Protein AF-F6D250-F1 (afdb_monomer_lite)

pLDDT: mean 84.6, std 10.92, range [47.75, 95.75]

Secondary structure (DSSP, 8-state):
-HHHHHHHHHHHHHHHHHHHHHHHHHHHHHHH-TTS-------S-HHHHHHHHH-TTHHHHHHHHHHHHHHHHH-----S-HHHHHHHHHHHHHHS-HHHHHHHHT-SSGGGGGGS-HHHHHT--

Structure (mmCIF, N/CA/C/O backbone):
data_AF-F6D250-F1
#
_entry.id   AF-F6D250-F1
#
loop_
_atom_site.group_PDB
_atom_site.id
_atom_site.type_symbol
_atom_site.label_atom_id
_atom_site.label_alt_id
_atom_site.label_comp_id
_atom_site.label_asym_id
_atom_site.label_entity_id
_atom_site.label_seq_id
_atom_site.pdbx_PDB_ins_code
_atom_site.Cartn_x
_atom_site.Cartn_y
_atom_site.Cartn_z
_atom_site.occupancy
_atom_site.B_iso_or_equiv
_atom_site.auth_seq_id
_atom_site.auth_comp_id
_atom_site.auth_asym_id
_atom_site.auth_atom_id
_atom_site.pdbx_PDB_model_num
ATOM 1 N N . MET A 1 1 ? -6.798 2.025 24.288 1.00 47.75 1 MET A N 1
ATOM 2 C CA . MET A 1 1 ? -7.651 1.715 23.131 1.00 47.75 1 MET A CA 1
ATOM 3 C C . MET A 1 1 ? -7.431 2.749 22.034 1.00 47.75 1 MET A C 1
ATOM 5 O O . MET A 1 1 ? -6.913 2.339 21.019 1.00 47.75 1 MET A O 1
ATOM 9 N N . GLU A 1 2 ? -7.565 4.064 22.268 1.00 49.81 2 GLU A N 1
ATOM 10 C CA . GLU A 1 2 ? -7.298 5.088 21.218 1.00 49.81 2 GLU A CA 1
ATOM 11 C C . GLU A 1 2 ? -5.903 5.020 20.549 1.00 49.81 2 GLU A C 1
ATOM 13 O O . GLU A 1 2 ? -5.795 5.121 19.333 1.00 49.81 2 GLU A O 1
ATOM 18 N N . MET A 1 3 ? -4.824 4.784 21.310 1.00 51.91 3 MET A N 1
ATOM 19 C CA . MET A 1 3 ? -3.464 4.679 20.737 1.00 51.91 3 MET A CA 1
ATOM 20 C C . MET A 1 3 ? -3.231 3.434 19.865 1.00 51.91 3 MET A C 1
ATOM 22 O O . MET A 1 3 ? -2.195 3.338 19.207 1.00 51.91 3 MET A O 1
ATOM 26 N N . GLU A 1 4 ? -4.102 2.433 19.958 1.00 73.25 4 GLU A N 1
ATOM 27 C CA . GLU A 1 4 ? -4.010 1.201 19.170 1.00 73.25 4 GLU A CA 1
ATOM 28 C C . GLU A 1 4 ? -4.740 1.400 17.841 1.00 73.25 4 GLU A C 1
ATOM 30 O O . GLU A 1 4 ? -4.151 1.161 16.790 1.00 73.25 4 GLU A O 1
ATOM 35 N N . ASP A 1 5 ? -5.927 2.010 17.889 1.00 76.62 5 ASP A N 1
ATOM 36 C CA . ASP A 1 5 ? -6.725 2.371 16.714 1.00 76.62 5 ASP A CA 1
ATOM 37 C C . ASP A 1 5 ? -5.981 3.348 15.788 1.00 76.62 5 ASP A C 1
ATOM 39 O O . ASP A 1 5 ? -5.921 3.131 14.580 1.00 76.62 5 ASP A O 1
ATOM 43 N N . GLU A 1 6 ? -5.327 4.381 16.339 1.00 81.75 6 GLU A N 1
ATOM 44 C CA . GLU A 1 6 ? -4.524 5.325 15.541 1.00 81.75 6 GLU A CA 1
ATOM 45 C C . GLU A 1 6 ? -3.347 4.647 14.823 1.00 81.75 6 GLU A C 1
ATOM 47 O O . GLU A 1 6 ? -2.992 5.030 13.708 1.00 81.75 6 GLU A O 1
ATOM 52 N N . LYS A 1 7 ? -2.734 3.632 15.445 1.00 85.75 7 LYS A N 1
ATOM 53 C CA . LYS A 1 7 ? -1.618 2.886 14.843 1.00 85.75 7 LYS A CA 1
ATOM 54 C C . LYS A 1 7 ? -2.092 1.924 13.764 1.00 85.75 7 LYS A C 1
ATOM 56 O O . LYS A 1 7 ? -1.385 1.760 12.773 1.00 85.75 7 LYS A O 1
ATOM 61 N N . LEU A 1 8 ? -3.248 1.292 13.964 1.00 87.56 8 LEU A N 1
ATOM 62 C CA . LEU A 1 8 ? -3.870 0.424 12.965 1.00 87.56 8 LEU A CA 1
ATOM 63 C C . LEU A 1 8 ? -4.298 1.233 11.738 1.00 87.56 8 LEU A C 1
ATOM 65 O O . LEU A 1 8 ? -4.030 0.817 10.615 1.00 87.56 8 LEU A O 1
ATOM 69 N N . GLU A 1 9 ? -4.875 2.418 11.949 1.00 90.50 9 GLU A N 1
ATOM 70 C CA . GLU A 1 9 ? -5.215 3.356 10.876 1.00 90.50 9 GLU A CA 1
ATOM 71 C C . GLU A 1 9 ? -3.964 3.802 10.104 1.00 90.50 9 GLU A C 1
ATOM 73 O O . GLU A 1 9 ? -3.922 3.702 8.881 1.00 90.50 9 GLU A O 1
ATOM 78 N N . GLU A 1 10 ? -2.908 4.237 10.808 1.00 92.75 10 GLU A N 1
ATOM 79 C CA . GLU A 1 10 ? -1.634 4.630 10.186 1.00 92.75 10 GLU A CA 1
ATOM 80 C C . GLU A 1 10 ? -1.046 3.490 9.338 1.00 92.75 10 GLU A C 1
ATOM 82 O O . GLU A 1 10 ? -0.595 3.711 8.214 1.00 92.75 10 GLU A O 1
ATOM 87 N N . LEU A 1 11 ? -1.081 2.258 9.851 1.00 92.50 11 LEU A N 1
ATOM 88 C CA . LEU A 1 11 ? -0.588 1.089 9.132 1.00 92.50 11 LEU A CA 1
ATOM 89 C C . LEU A 1 11 ? -1.433 0.784 7.888 1.00 92.50 11 LEU A C 1
ATOM 91 O O . LEU A 1 11 ? -0.873 0.541 6.819 1.00 92.50 11 LEU A O 1
ATOM 95 N N . GLN A 1 12 ? -2.762 0.824 7.997 1.00 92.62 12 GLN A N 1
ATOM 96 C CA . GLN A 1 12 ? -3.651 0.546 6.870 1.00 92.62 12 GLN A CA 1
ATOM 97 C C . GLN A 1 12 ? -3.469 1.577 5.748 1.00 92.62 12 GLN A C 1
ATOM 99 O O . GLN A 1 12 ? -3.331 1.204 4.583 1.00 92.62 12 GLN A O 1
ATOM 104 N N . GLU A 1 13 ? -3.367 2.863 6.087 1.00 95.12 13 GLU A N 1
ATOM 105 C CA . GLU A 1 13 ? -3.058 3.927 5.128 1.00 95.12 13 GLU A CA 1
ATOM 106 C C . GLU A 1 13 ? -1.728 3.687 4.392 1.00 95.12 13 GLU A C 1
ATOM 108 O O . GLU A 1 13 ? -1.635 3.870 3.174 1.00 95.12 13 GLU A O 1
ATOM 113 N N . GLN A 1 14 ? -0.689 3.268 5.122 1.00 94.88 14 GLN A N 1
ATOM 114 C CA . GLN A 1 14 ? 0.623 2.964 4.553 1.00 94.88 14 GLN A CA 1
ATOM 115 C C . GLN A 1 14 ? 0.571 1.753 3.615 1.00 94.88 14 GLN A C 1
ATOM 117 O O . GLN A 1 14 ? 1.124 1.807 2.513 1.00 94.88 14 GLN A O 1
ATOM 122 N N . LEU A 1 15 ? -0.140 0.689 3.999 1.00 94.19 15 LEU A N 1
ATOM 123 C CA . LEU A 1 15 ? -0.346 -0.482 3.144 1.00 94.19 15 LEU A CA 1
ATOM 124 C C . LEU A 1 15 ? -1.128 -0.131 1.876 1.00 94.19 15 LEU A C 1
ATOM 126 O O . LEU A 1 15 ? -0.785 -0.615 0.799 1.00 94.19 15 LEU A O 1
ATOM 130 N N . ILE A 1 16 ? -2.115 0.763 1.963 1.00 95.06 16 ILE A N 1
ATOM 131 C CA . ILE A 1 16 ? -2.867 1.255 0.801 1.00 95.06 16 ILE A CA 1
ATOM 132 C C . ILE A 1 16 ? -1.958 1.996 -0.184 1.00 95.06 16 ILE A C 1
ATOM 134 O O . ILE A 1 16 ? -2.075 1.801 -1.397 1.00 95.06 16 ILE A O 1
ATOM 138 N N . LEU A 1 17 ? -1.034 2.828 0.307 1.00 95.75 17 LEU A N 1
ATOM 139 C CA . LEU A 1 17 ? -0.061 3.520 -0.546 1.00 95.75 17 LEU A CA 1
ATOM 140 C C . LEU A 1 17 ? 0.859 2.530 -1.270 1.00 95.75 17 LEU A C 1
ATOM 142 O O . LEU A 1 17 ? 1.075 2.671 -2.477 1.00 95.75 17 LEU A O 1
ATOM 146 N N . ILE A 1 18 ? 1.351 1.512 -0.557 1.00 94.50 18 ILE A N 1
ATOM 147 C CA . ILE A 1 18 ? 2.185 0.449 -1.133 1.00 94.50 18 ILE A CA 1
ATOM 148 C C . ILE A 1 18 ? 1.392 -0.344 -2.172 1.00 94.50 18 ILE A C 1
ATOM 150 O O . ILE A 1 18 ? 1.855 -0.496 -3.302 1.00 94.50 18 ILE A O 1
ATOM 154 N N . TYR A 1 19 ? 0.175 -0.777 -1.841 1.00 94.94 19 TYR A N 1
ATOM 155 C CA . TYR A 1 19 ? -0.697 -1.504 -2.760 1.00 94.94 19 TYR A CA 1
ATOM 156 C C . TYR A 1 19 ? -0.946 -0.711 -4.047 1.00 94.94 19 TYR A C 1
ATOM 158 O O . TYR A 1 19 ? -0.772 -1.236 -5.146 1.00 94.94 19 TYR A O 1
ATOM 166 N N . LYS A 1 20 ? -1.309 0.575 -3.939 1.00 94.31 20 LYS A N 1
ATOM 167 C CA . LYS A 1 20 ? -1.585 1.412 -5.116 1.00 94.31 20 LYS A CA 1
ATOM 168 C C . LYS A 1 20 ? -0.338 1.612 -5.980 1.00 94.31 20 LYS A C 1
ATOM 170 O O . LYS A 1 20 ? -0.463 1.587 -7.203 1.00 94.31 20 LYS A O 1
ATOM 175 N N . PHE A 1 21 ? 0.842 1.762 -5.375 1.00 94.06 21 PHE A N 1
ATOM 176 C CA . PHE A 1 21 ? 2.106 1.816 -6.112 1.00 94.06 21 PHE A CA 1
ATOM 177 C C . PHE A 1 21 ? 2.373 0.508 -6.875 1.00 94.06 21 PHE A C 1
ATOM 179 O O . PHE A 1 21 ? 2.593 0.539 -8.084 1.00 94.06 21 PHE A O 1
ATOM 186 N N . ILE A 1 22 ? 2.283 -0.644 -6.203 1.00 92.38 22 ILE A N 1
ATOM 187 C CA . ILE A 1 22 ? 2.535 -1.955 -6.821 1.00 92.38 22 ILE A CA 1
ATOM 188 C C . ILE A 1 22 ? 1.515 -2.247 -7.926 1.00 92.38 22 ILE A C 1
ATOM 190 O O . ILE A 1 22 ? 1.901 -2.627 -9.030 1.00 92.38 22 ILE A O 1
ATOM 194 N N . SER A 1 23 ? 0.226 -2.000 -7.682 1.00 92.00 23 SER A N 1
ATOM 195 C CA . SER A 1 23 ? -0.817 -2.206 -8.690 1.00 92.00 23 SER A CA 1
ATOM 196 C C . SER A 1 23 ? -0.616 -1.296 -9.906 1.00 92.00 23 SER A C 1
ATOM 198 O O . SER A 1 23 ? -0.796 -1.723 -11.050 1.00 92.00 23 SER A O 1
ATOM 200 N N . GLN A 1 24 ? -0.181 -0.046 -9.699 1.00 90.69 24 GLN A N 1
ATOM 201 C CA . GLN A 1 24 ? 0.191 0.843 -10.799 1.00 90.69 24 GLN A CA 1
ATOM 202 C C . GLN A 1 24 ? 1.388 0.290 -11.582 1.00 90.69 24 GLN A C 1
ATOM 204 O O . GLN A 1 24 ? 1.316 0.229 -12.813 1.00 90.69 24 GLN A O 1
ATOM 209 N N . HIS A 1 25 ? 2.446 -0.140 -10.893 1.00 89.81 25 HIS A N 1
ATOM 210 C CA . HIS A 1 25 ? 3.632 -0.720 -11.517 1.00 89.81 25 HIS A CA 1
ATOM 211 C C . HIS A 1 25 ? 3.278 -1.947 -12.363 1.00 89.81 25 HIS A C 1
ATOM 213 O O . HIS A 1 25 ? 3.611 -2.014 -13.548 1.00 89.81 25 HIS A O 1
ATOM 219 N N . ASN A 1 26 ? 2.532 -2.893 -11.790 1.00 88.81 26 ASN A N 1
ATOM 220 C CA . ASN A 1 26 ? 2.134 -4.129 -12.457 1.00 88.81 26 ASN A CA 1
ATOM 221 C C . ASN A 1 26 ? 1.239 -3.863 -13.669 1.00 88.81 26 ASN A C 1
ATOM 223 O O . ASN A 1 26 ? 1.429 -4.473 -14.725 1.00 88.81 26 ASN A O 1
ATOM 227 N N . ARG A 1 27 ? 0.309 -2.902 -13.574 1.00 88.94 27 ARG A N 1
ATOM 228 C CA . ARG A 1 27 ? -0.491 -2.457 -14.725 1.00 88.94 27 ARG A CA 1
ATOM 229 C C . ARG A 1 27 ? 0.396 -1.857 -15.813 1.00 88.94 27 ARG A C 1
ATOM 231 O O . ARG A 1 27 ? 0.280 -2.263 -16.967 1.00 88.94 27 ARG A O 1
ATOM 238 N N . LEU A 1 28 ? 1.296 -0.932 -15.478 1.00 86.75 28 LEU A N 1
ATOM 239 C CA . LEU A 1 28 ? 2.199 -0.321 -16.459 1.00 86.75 28 LEU A CA 1
ATOM 240 C C . LEU A 1 28 ? 3.084 -1.368 -17.138 1.00 86.75 28 LEU A C 1
ATOM 242 O O . LEU A 1 28 ? 3.181 -1.381 -18.365 1.00 86.75 28 LEU A O 1
ATOM 246 N N . LYS A 1 29 ? 3.663 -2.285 -16.359 1.00 84.69 29 LYS A N 1
ATOM 247 C CA . LYS A 1 29 ? 4.475 -3.395 -16.858 1.00 84.69 29 LYS A CA 1
ATOM 248 C C . LYS A 1 29 ? 3.687 -4.271 -17.829 1.00 84.69 29 LYS A C 1
ATOM 250 O O . LYS A 1 29 ? 4.157 -4.520 -18.933 1.00 84.69 29 LYS A O 1
ATOM 255 N N . ARG A 1 30 ? 2.468 -4.671 -17.453 1.00 85.38 30 ARG A N 1
ATOM 256 C CA . ARG A 1 30 ? 1.593 -5.513 -18.280 1.00 85.38 30 ARG A CA 1
ATOM 257 C C . ARG A 1 30 ? 1.162 -4.839 -19.584 1.00 85.38 30 ARG A C 1
ATOM 259 O O . ARG A 1 30 ? 1.054 -5.520 -20.594 1.00 85.38 30 ARG A O 1
ATOM 266 N N . PHE A 1 31 ? 0.868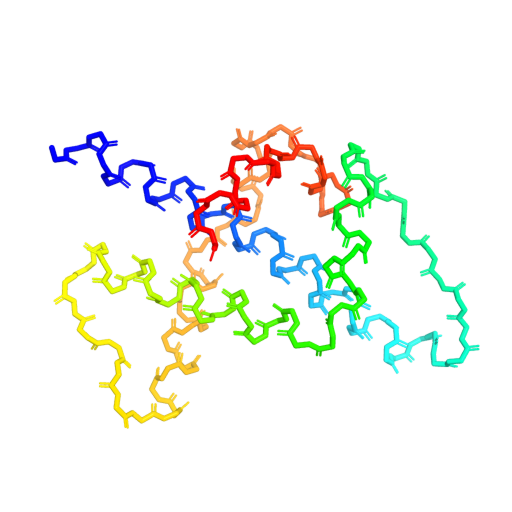 -3.539 -19.569 1.00 82.94 31 PHE A N 1
ATOM 267 C CA . PHE A 1 31 ? 0.315 -2.851 -20.743 1.00 82.94 31 PHE A CA 1
ATOM 268 C C . PHE A 1 31 ? 1.368 -2.235 -21.671 1.00 82.94 31 PHE A C 1
ATOM 270 O O . PHE A 1 31 ? 1.131 -2.170 -22.875 1.00 82.94 31 PHE A O 1
ATOM 277 N N . TYR A 1 32 ? 2.498 -1.763 -21.138 1.00 78.62 32 TYR A N 1
ATOM 278 C CA . TYR A 1 32 ? 3.452 -0.941 -21.896 1.00 78.62 32 TYR A CA 1
ATOM 279 C C . TYR A 1 32 ? 4.866 -1.519 -21.975 1.00 78.62 32 TYR A C 1
ATOM 281 O O . TYR A 1 32 ? 5.608 -1.152 -22.885 1.00 78.62 32 TYR A O 1
ATOM 289 N N . TYR A 1 33 ? 5.246 -2.405 -21.053 1.00 75.25 33 TYR A N 1
ATOM 290 C CA . TYR A 1 33 ? 6.629 -2.873 -20.910 1.00 75.25 33 TYR A CA 1
ATOM 291 C C . TYR A 1 33 ? 6.727 -4.398 -20.855 1.00 75.25 33 TYR A C 1
ATOM 293 O O . TYR A 1 33 ? 7.641 -4.950 -20.244 1.00 75.25 33 TYR A O 1
ATOM 301 N N . GLU A 1 34 ? 5.795 -5.104 -21.494 1.00 73.44 34 GLU A N 1
ATOM 302 C CA . GLU A 1 34 ? 5.860 -6.559 -21.574 1.00 73.44 34 GLU A CA 1
ATOM 303 C C . GLU A 1 34 ? 7.143 -6.970 -22.321 1.00 73.44 34 GLU A C 1
ATOM 305 O O . GLU A 1 34 ? 7.345 -6.631 -23.486 1.00 73.44 34 GLU A O 1
ATOM 310 N N . GLY A 1 35 ? 8.061 -7.638 -21.612 1.00 71.31 35 GLY A N 1
ATOM 311 C CA . GLY A 1 35 ? 9.391 -7.990 -22.127 1.00 71.31 35 GLY A CA 1
ATOM 312 C C . GLY A 1 35 ? 10.443 -6.871 -22.082 1.00 71.31 35 GLY A C 1
ATOM 313 O O . GLY A 1 35 ? 11.542 -7.067 -22.598 1.00 71.31 35 GLY A O 1
ATOM 314 N N . VAL A 1 36 ? 10.147 -5.722 -21.463 1.00 76.94 36 VAL A N 1
ATOM 315 C CA . VAL A 1 36 ? 11.080 -4.598 -21.283 1.00 76.94 36 VAL A CA 1
ATOM 316 C C . VAL A 1 36 ? 11.317 -4.357 -19.793 1.00 76.94 36 VAL A C 1
ATOM 318 O O . VAL A 1 36 ? 10.377 -4.175 -19.023 1.00 76.94 36 VAL A O 1
ATOM 321 N N . GLU A 1 37 ? 12.582 -4.318 -19.372 1.00 69.38 37 GLU A N 1
ATOM 322 C CA . GLU A 1 37 ? 12.924 -3.925 -18.003 1.0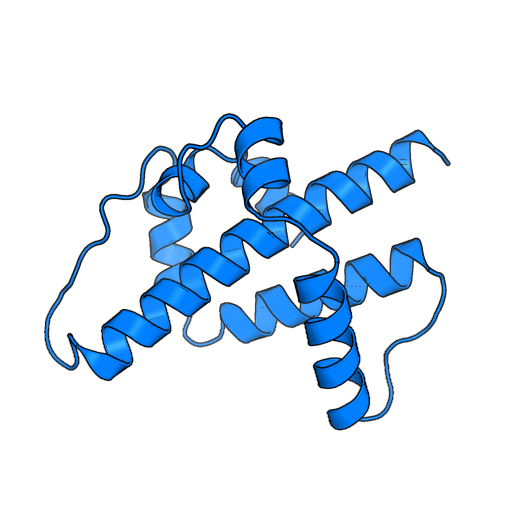0 69.38 37 GLU A CA 1
ATOM 323 C C . GLU A 1 37 ? 12.703 -2.419 -17.819 1.00 69.38 37 GLU A C 1
ATOM 325 O O . GLU A 1 37 ? 13.453 -1.589 -18.336 1.00 69.38 37 GLU A O 1
ATOM 330 N N . PHE A 1 38 ? 11.658 -2.062 -17.071 1.00 73.69 38 PHE A N 1
ATOM 331 C CA . PHE A 1 38 ? 11.396 -0.693 -16.646 1.00 73.69 38 PHE A CA 1
ATOM 332 C C . PHE A 1 38 ? 11.592 -0.571 -15.138 1.00 73.69 38 PHE A C 1
ATOM 334 O O . PHE A 1 38 ? 10.879 -1.184 -14.346 1.00 73.69 38 PHE A O 1
ATOM 341 N N . ASN A 1 39 ? 12.566 0.248 -14.750 1.00 74.50 39 ASN A N 1
ATOM 342 C CA . ASN A 1 39 ? 12.858 0.541 -13.357 1.00 74.50 39 ASN A CA 1
ATOM 343 C C . ASN A 1 39 ? 12.223 1.872 -12.972 1.00 74.50 39 ASN A C 1
ATOM 345 O O . ASN A 1 39 ? 12.662 2.927 -13.434 1.00 74.50 39 ASN A O 1
ATOM 349 N N . GLU A 1 40 ? 11.213 1.824 -12.106 1.00 79.19 40 GLU A N 1
ATOM 350 C CA . GLU A 1 40 ? 10.622 3.045 -11.572 1.00 79.19 40 GLU A CA 1
ATOM 351 C C . GLU A 1 40 ? 11.622 3.814 -10.698 1.00 79.19 40 GLU A C 1
ATOM 353 O O . GLU A 1 40 ? 12.413 3.198 -9.972 1.00 79.19 40 GLU A O 1
ATOM 358 N N . PRO A 1 41 ? 11.615 5.159 -10.763 1.00 83.19 41 PRO A N 1
ATOM 359 C CA . PRO A 1 41 ? 12.488 6.001 -9.958 1.00 83.19 41 PRO A CA 1
ATOM 360 C C . PRO A 1 41 ? 11.940 6.114 -8.527 1.00 83.19 41 PRO A C 1
ATOM 362 O O . PRO A 1 41 ? 11.446 7.169 -8.121 1.00 83.19 41 PRO A O 1
ATOM 365 N N . ILE A 1 42 ? 12.011 5.015 -7.776 1.00 87.00 42 ILE A N 1
ATOM 366 C CA . ILE A 1 42 ? 11.585 4.939 -6.377 1.00 87.00 42 ILE A CA 1
ATOM 367 C C . ILE A 1 42 ? 12.570 5.728 -5.511 1.00 8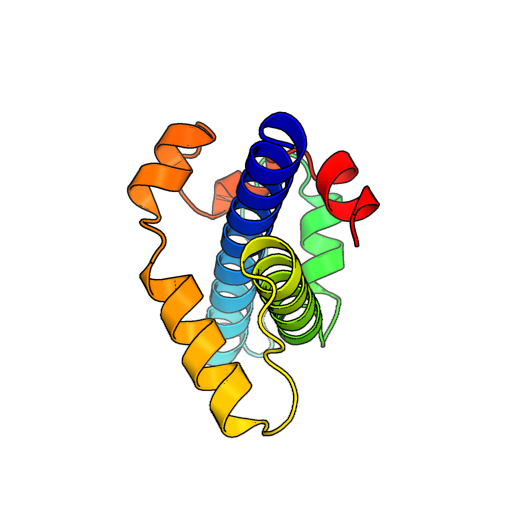7.00 42 ILE A C 1
ATOM 369 O O . ILE A 1 42 ? 13.790 5.619 -5.660 1.00 87.00 42 ILE A O 1
ATOM 373 N N . LYS A 1 43 ? 12.046 6.535 -4.589 1.00 87.56 43 LYS A N 1
ATOM 374 C CA . LYS A 1 43 ? 12.856 7.224 -3.578 1.00 87.56 43 LYS A CA 1
ATOM 375 C C . LYS A 1 43 ? 12.834 6.478 -2.251 1.00 87.56 43 LYS A C 1
ATOM 377 O O . LYS A 1 43 ? 11.848 5.835 -1.919 1.00 87.56 43 LYS A O 1
ATOM 382 N N . GLY A 1 44 ? 13.887 6.657 -1.454 1.00 88.50 44 GLY A N 1
ATOM 383 C CA . GLY A 1 44 ? 13.987 6.059 -0.122 1.00 88.50 44 GLY A CA 1
ATOM 384 C C . GLY A 1 44 ? 14.417 4.594 -0.187 1.00 88.50 44 GLY A C 1
ATOM 385 O O . GLY A 1 44 ? 15.417 4.287 -0.836 1.00 88.50 44 GLY A O 1
ATOM 386 N N . ASP A 1 45 ? 13.697 3.709 0.502 1.00 88.19 45 ASP A N 1
ATOM 387 C CA . ASP A 1 45 ? 13.985 2.272 0.581 1.00 88.19 45 ASP A CA 1
ATOM 388 C C . ASP A 1 45 ? 13.571 1.514 -0.697 1.00 88.19 45 ASP A C 1
ATOM 390 O O . ASP A 1 45 ? 12.677 0.666 -0.718 1.00 88.19 45 ASP A O 1
ATOM 394 N N . ASP A 1 46 ? 14.255 1.842 -1.791 1.00 88.00 46 ASP A N 1
ATOM 395 C CA . ASP A 1 46 ? 14.094 1.228 -3.110 1.00 88.00 46 ASP A CA 1
ATOM 396 C C . ASP A 1 46 ? 14.332 -0.292 -3.079 1.00 88.00 46 ASP A C 1
ATOM 398 O O . ASP A 1 46 ? 13.621 -1.041 -3.743 1.00 88.00 46 ASP A O 1
ATOM 402 N N . ALA A 1 47 ? 15.268 -0.777 -2.257 1.00 88.88 47 ALA A N 1
ATOM 403 C CA . ALA A 1 47 ? 15.586 -2.202 -2.175 1.00 88.88 47 ALA A CA 1
ATOM 404 C C . ALA A 1 47 ? 14.406 -3.034 -1.652 1.00 88.88 47 ALA A C 1
ATOM 406 O O . ALA A 1 47 ? 14.116 -4.103 -2.194 1.00 88.88 47 ALA A O 1
ATOM 407 N N . THR A 1 48 ? 13.721 -2.558 -0.610 1.00 89.75 48 THR A N 1
ATOM 408 C CA . THR A 1 48 ? 12.549 -3.248 -0.061 1.00 89.75 48 THR A CA 1
ATOM 409 C C . THR A 1 48 ? 11.373 -3.205 -1.033 1.00 89.75 48 THR A C 1
ATOM 411 O O . THR A 1 48 ? 10.740 -4.232 -1.269 1.00 89.75 48 THR A O 1
ATOM 414 N N . ILE A 1 49 ? 11.115 -2.050 -1.655 1.00 89.75 49 ILE A N 1
ATOM 415 C CA . ILE A 1 49 ? 10.036 -1.916 -2.643 1.00 89.75 49 ILE A CA 1
ATOM 416 C C . ILE A 1 49 ? 10.283 -2.818 -3.857 1.00 89.75 49 ILE A C 1
ATOM 418 O O . ILE A 1 49 ? 9.366 -3.505 -4.296 1.00 89.75 49 ILE A O 1
ATOM 422 N N . ARG A 1 50 ? 11.519 -2.898 -4.367 1.00 88.94 50 ARG A N 1
ATOM 423 C CA . ARG A 1 50 ? 11.862 -3.812 -5.469 1.00 88.94 50 ARG A CA 1
ATOM 424 C C . ARG A 1 50 ? 11.610 -5.271 -5.119 1.00 88.94 50 ARG A C 1
ATOM 426 O O . ARG A 1 50 ? 11.032 -5.981 -5.930 1.00 88.94 50 ARG A O 1
ATOM 433 N N . LYS A 1 51 ? 11.969 -5.702 -3.906 1.00 88.50 51 LYS A N 1
ATOM 434 C CA . LYS A 1 51 ? 11.657 -7.063 -3.446 1.00 88.50 51 LYS A CA 1
ATOM 435 C C . LYS A 1 51 ? 10.156 -7.324 -3.433 1.00 88.50 51 LYS A C 1
ATOM 437 O O . LYS A 1 51 ? 9.743 -8.391 -3.859 1.00 88.50 51 LYS A O 1
ATOM 442 N N . LEU A 1 52 ? 9.349 -6.358 -2.990 1.00 87.75 52 LEU A N 1
ATOM 443 C CA . LEU A 1 52 ? 7.891 -6.477 -3.051 1.00 87.75 52 LEU A CA 1
ATOM 444 C C . LEU A 1 52 ? 7.391 -6.575 -4.501 1.00 87.75 52 LEU A C 1
ATOM 446 O O . LEU A 1 52 ? 6.524 -7.389 -4.776 1.00 87.75 52 LEU A O 1
ATOM 450 N N . LEU A 1 53 ? 7.960 -5.816 -5.442 1.00 88.25 53 LEU A N 1
ATOM 451 C CA . LEU A 1 53 ? 7.608 -5.910 -6.868 1.00 88.25 53 LEU A CA 1
ATOM 452 C C . LEU A 1 53 ? 8.003 -7.249 -7.517 1.00 88.25 53 LEU A C 1
ATOM 454 O O . LEU A 1 53 ? 7.421 -7.640 -8.528 1.00 88.25 53 LEU A O 1
ATOM 458 N N . GLU A 1 54 ? 9.006 -7.937 -6.972 1.00 87.06 54 GLU A N 1
ATOM 459 C CA . GLU A 1 54 ? 9.432 -9.266 -7.424 1.00 87.06 54 GLU A CA 1
ATOM 460 C C . GLU A 1 54 ? 8.527 -10.390 -6.894 1.00 87.06 54 GLU A C 1
ATOM 462 O O . GLU A 1 54 ? 8.501 -11.476 -7.480 1.00 87.06 54 GLU A O 1
ATOM 467 N N . LEU A 1 55 ? 7.765 -10.141 -5.823 1.00 86.31 55 LEU A N 1
ATOM 468 C CA . LEU A 1 55 ? 6.763 -11.078 -5.321 1.00 86.31 55 LEU A CA 1
ATOM 469 C C . LEU A 1 55 ? 5.561 -11.083 -6.273 1.00 86.31 55 LEU A C 1
ATOM 471 O O . LEU A 1 55 ? 4.831 -10.100 -6.396 1.00 86.31 55 LEU A O 1
ATOM 475 N N . GLY A 1 56 ? 5.352 -12.209 -6.959 1.00 79.50 56 GLY A N 1
ATOM 476 C CA . GLY A 1 56 ? 4.272 -12.356 -7.940 1.00 79.50 56 GLY A CA 1
ATOM 477 C C . GLY A 1 56 ? 2.860 -12.220 -7.355 1.00 79.50 56 GLY A C 1
ATOM 478 O O . GLY A 1 56 ? 1.919 -11.989 -8.107 1.00 79.50 56 GLY A O 1
ATOM 479 N N . ASP A 1 57 ? 2.728 -12.340 -6.037 1.00 87.56 57 ASP A N 1
ATOM 480 C CA . ASP A 1 57 ? 1.498 -12.299 -5.245 1.00 87.56 57 ASP A CA 1
ATOM 481 C C . ASP A 1 57 ? 1.417 -11.074 -4.312 1.00 87.56 57 ASP A C 1
ATOM 483 O O . ASP A 1 57 ? 0.543 -11.009 -3.449 1.00 87.56 57 ASP A O 1
ATOM 487 N N . ALA A 1 58 ? 2.286 -10.068 -4.482 1.00 89.38 58 ALA A N 1
ATOM 488 C CA . ALA A 1 58 ? 2.336 -8.900 -3.595 1.00 89.38 58 ALA A CA 1
ATOM 489 C C . ALA A 1 58 ? 0.996 -8.158 -3.462 1.00 89.38 58 ALA A C 1
ATOM 491 O O . ALA A 1 58 ? 0.646 -7.714 -2.371 1.00 89.38 58 ALA A O 1
ATOM 492 N N . GLU A 1 59 ? 0.248 -8.007 -4.562 1.00 91.69 59 GLU A N 1
ATOM 493 C CA . GLU A 1 59 ? -1.069 -7.356 -4.535 1.00 91.69 59 GLU A CA 1
ATOM 494 C C . GLU A 1 59 ? -2.070 -8.145 -3.679 1.00 91.69 59 GLU A C 1
ATOM 496 O O . GLU A 1 59 ? -2.794 -7.535 -2.895 1.00 91.69 59 GLU A O 1
ATOM 501 N N . ASP A 1 60 ? -2.068 -9.477 -3.778 1.00 90.44 60 ASP A N 1
ATOM 502 C CA . ASP A 1 60 ? -2.987 -10.353 -3.042 1.00 90.44 60 ASP A CA 1
ATOM 503 C C . ASP A 1 60 ? -2.648 -10.387 -1.544 1.00 90.44 60 ASP A C 1
ATOM 505 O O . ASP A 1 60 ? -3.541 -10.300 -0.695 1.00 90.44 60 ASP A O 1
ATOM 509 N N . VAL A 1 61 ? -1.353 -10.444 -1.208 1.00 90.38 61 VAL A N 1
ATOM 510 C CA . VAL A 1 61 ? -0.874 -10.373 0.182 1.00 90.38 61 VAL A CA 1
ATOM 511 C C . VAL A 1 61 ? -1.266 -9.037 0.808 1.00 90.38 61 VAL A C 1
ATOM 513 O O . VAL A 1 61 ? -1.887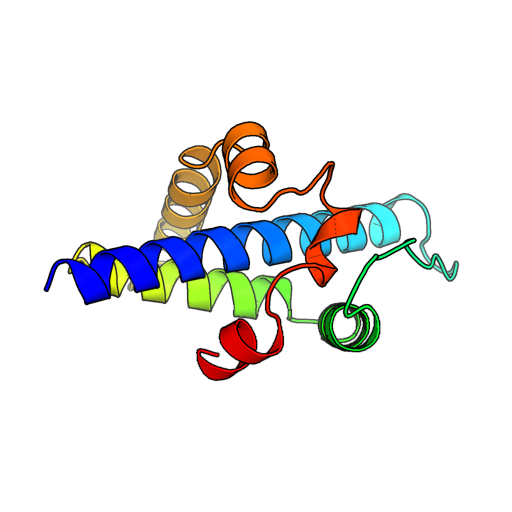 -9.010 1.867 1.00 90.38 61 VAL A O 1
ATOM 516 N N . LEU A 1 62 ? -0.978 -7.918 0.136 1.00 92.38 62 LEU A N 1
ATOM 517 C CA . LEU A 1 62 ? -1.320 -6.590 0.649 1.00 92.38 62 LEU A CA 1
ATOM 518 C C . LEU A 1 62 ? -2.830 -6.390 0.776 1.00 92.38 62 LEU A C 1
ATOM 520 O O . LEU A 1 62 ? -3.282 -5.805 1.759 1.00 92.38 62 LEU A O 1
ATOM 524 N N . GLN A 1 63 ? -3.610 -6.885 -0.187 1.00 92.75 63 GLN A N 1
ATOM 525 C CA . GLN A 1 63 ? -5.066 -6.861 -0.107 1.00 92.75 63 GLN A CA 1
ATOM 526 C C . GLN A 1 63 ? -5.567 -7.610 1.133 1.00 92.75 63 GLN A C 1
ATOM 528 O O . GLN A 1 63 ? -6.422 -7.091 1.851 1.00 92.75 63 GLN A O 1
ATOM 533 N N . SER A 1 64 ? -5.011 -8.792 1.401 1.00 90.25 64 SER A N 1
ATOM 534 C CA . SER A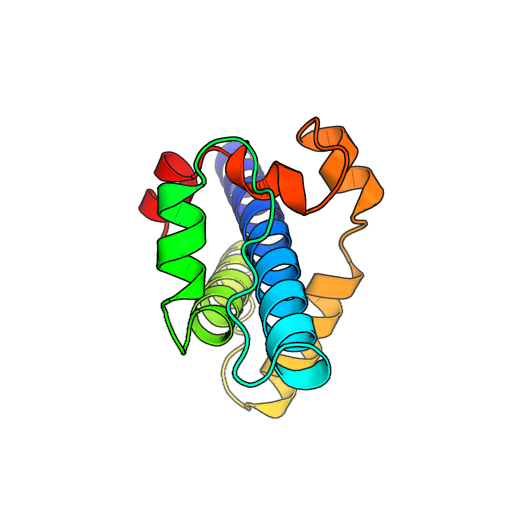 1 64 ? -5.372 -9.600 2.569 1.00 90.25 64 SER A CA 1
ATOM 535 C C . SER A 1 64 ? -5.051 -8.862 3.869 1.00 90.25 64 SER A C 1
ATOM 537 O O . SER A 1 64 ? -5.932 -8.695 4.707 1.00 90.25 64 SER A O 1
ATOM 539 N N . CYS A 1 65 ? -3.848 -8.296 3.993 1.00 90.12 65 CYS A N 1
ATOM 540 C CA . CYS A 1 65 ? -3.457 -7.534 5.181 1.00 90.12 65 CYS A CA 1
ATOM 541 C C . CYS A 1 65 ? -4.330 -6.286 5.407 1.00 90.12 65 CYS A C 1
ATOM 543 O O . CYS A 1 65 ? -4.673 -5.965 6.542 1.00 90.12 65 CYS A O 1
ATOM 545 N N . ILE A 1 66 ? -4.722 -5.575 4.344 1.00 92.44 66 ILE A N 1
ATOM 546 C CA . ILE A 1 66 ? -5.606 -4.400 4.451 1.00 92.44 66 ILE A CA 1
ATOM 547 C C . ILE A 1 66 ? -6.998 -4.796 4.960 1.00 92.44 66 ILE A C 1
ATOM 549 O O . ILE A 1 66 ? -7.571 -4.069 5.775 1.00 92.44 66 ILE A O 1
ATOM 553 N N . LEU A 1 67 ? -7.532 -5.927 4.487 1.00 90.56 67 LEU A N 1
ATOM 554 C CA . LEU A 1 67 ? -8.816 -6.460 4.942 1.00 90.56 67 LEU A CA 1
ATOM 555 C C . LEU A 1 67 ? -8.743 -6.912 6.404 1.00 90.56 67 LEU A C 1
ATOM 557 O O . LEU A 1 67 ? -9.596 -6.517 7.191 1.00 90.56 67 LEU A O 1
ATOM 561 N N . GLU A 1 68 ? -7.697 -7.644 6.792 1.00 88.31 68 GLU A N 1
ATOM 562 C CA . GLU A 1 68 ? -7.480 -8.071 8.182 1.00 88.31 68 GLU A CA 1
ATOM 563 C C . GLU A 1 68 ? -7.396 -6.880 9.149 1.00 88.31 68 GLU A C 1
ATOM 565 O O . GLU A 1 68 ? -7.959 -6.922 10.245 1.00 88.31 68 GLU A O 1
ATOM 570 N N . LEU A 1 69 ? -6.739 -5.784 8.751 1.00 89.44 69 LEU A N 1
ATOM 571 C CA . LEU A 1 69 ? -6.713 -4.562 9.559 1.00 89.44 69 LEU A CA 1
ATOM 572 C C . LEU A 1 69 ? -8.096 -3.917 9.679 1.00 89.44 69 LEU A C 1
ATOM 574 O O . LEU A 1 69 ? -8.448 -3.428 10.752 1.00 89.44 69 LEU A O 1
ATOM 578 N N . GLU A 1 70 ? -8.903 -3.935 8.618 1.00 87.88 70 GLU A N 1
ATOM 579 C CA . GLU A 1 70 ? -10.268 -3.405 8.677 1.00 87.88 70 GLU A CA 1
ATOM 580 C C . GLU A 1 70 ? -11.170 -4.245 9.592 1.00 87.88 70 GLU A C 1
ATOM 582 O O . GLU A 1 70 ? -11.981 -3.697 10.346 1.00 87.88 70 GLU A O 1
ATOM 587 N N . GLU A 1 71 ? -11.006 -5.570 9.589 1.00 86.38 71 GLU A N 1
ATOM 588 C CA . GLU A 1 71 ? -11.699 -6.466 10.520 1.00 86.38 71 GLU A CA 1
ATOM 589 C C . GLU A 1 71 ? -11.334 -6.152 11.972 1.00 86.38 71 GLU A C 1
ATOM 591 O O . GLU A 1 71 ? -12.220 -6.054 12.824 1.00 86.38 71 GLU A O 1
ATOM 596 N N . GLN A 1 72 ? -10.045 -5.933 12.252 1.00 85.00 72 GLN A N 1
ATOM 597 C CA . GLN A 1 72 ? -9.569 -5.572 13.590 1.00 85.00 72 GLN A CA 1
ATOM 598 C C . GLN A 1 72 ? -10.139 -4.227 14.058 1.00 85.00 72 GLN A C 1
ATOM 600 O O . GLN A 1 72 ? -10.548 -4.108 15.212 1.00 85.00 72 GLN A O 1
ATOM 605 N N . LYS A 1 73 ? -10.228 -3.236 13.163 1.00 82.75 73 LYS A N 1
ATOM 606 C CA . LYS A 1 73 ? -10.783 -1.907 13.468 1.00 82.75 73 LYS A CA 1
ATOM 607 C C . LYS A 1 73 ? -12.295 -1.930 13.692 1.00 82.75 73 LYS A C 1
ATOM 609 O O . LYS A 1 73 ? -12.808 -1.263 14.588 1.00 82.75 73 LYS A O 1
ATOM 614 N N . THR A 1 74 ? -13.033 -2.656 12.853 1.00 79.62 74 THR A N 1
ATOM 615 C CA . THR A 1 74 ? -14.507 -2.615 12.840 1.00 79.62 74 THR A CA 1
ATOM 616 C C . THR A 1 74 ? -15.158 -3.712 13.680 1.00 79.62 74 THR A C 1
ATOM 618 O O . THR A 1 74 ? -16.354 -3.629 13.975 1.00 79.62 74 THR A O 1
ATOM 621 N N . GLY A 1 75 ? -14.401 -4.749 14.053 1.00 72.50 75 GLY A N 1
ATOM 622 C CA . GLY A 1 75 ? -14.896 -5.939 14.745 1.00 72.50 75 GLY A CA 1
ATOM 623 C C . GLY A 1 75 ? -15.864 -6.784 13.909 1.00 72.50 75 GLY A C 1
ATOM 624 O O . GLY A 1 75 ? -16.558 -7.643 14.458 1.00 72.50 75 GLY A O 1
ATOM 625 N N . LYS A 1 76 ? -15.969 -6.522 12.600 1.00 68.44 76 LYS A N 1
ATOM 626 C CA . LYS A 1 76 ? -16.825 -7.267 11.674 1.00 68.44 76 LYS A CA 1
ATOM 627 C C . LYS A 1 76 ? -15.965 -8.223 10.865 1.00 68.44 76 LYS A C 1
ATOM 629 O O . LYS A 1 76 ? -15.089 -7.769 10.143 1.00 68.44 76 LYS A O 1
ATOM 634 N N . ASN A 1 77 ? -16.280 -9.517 10.917 1.00 64.19 77 ASN A N 1
ATOM 635 C CA . ASN A 1 77 ? -15.696 -10.478 9.985 1.00 64.19 77 ASN A CA 1
ATOM 636 C C . ASN A 1 77 ? -16.055 -10.077 8.549 1.00 64.19 77 ASN A C 1
ATOM 638 O O . ASN A 1 77 ? -17.230 -9.917 8.202 1.00 64.19 77 ASN A O 1
ATOM 642 N N . THR A 1 78 ? -15.035 -9.912 7.718 1.00 59.81 78 THR A N 1
ATOM 643 C CA . THR A 1 78 ? -15.154 -9.763 6.268 1.00 59.81 78 THR A CA 1
ATOM 644 C C . THR A 1 78 ? -15.062 -11.098 5.529 1.00 59.81 78 THR A C 1
ATOM 646 O O . THR A 1 78 ? -15.295 -11.133 4.323 1.00 59.81 78 THR A O 1
ATOM 649 N N . GLY A 1 79 ? -14.831 -12.199 6.250 1.00 51.88 79 GLY A N 1
ATOM 650 C CA . GLY A 1 79 ? -14.864 -13.559 5.717 1.00 51.88 79 GLY A CA 1
ATOM 651 C C . GLY A 1 79 ? -16.275 -14.126 5.542 1.00 51.88 79 GLY A C 1
ATOM 652 O O . GLY A 1 79 ? -17.008 -14.254 6.520 1.00 51.88 79 GLY A O 1
ATOM 653 N N . ASP A 1 80 ? -16.629 -14.456 4.294 1.00 51.12 80 ASP A N 1
ATOM 654 C CA . ASP A 1 80 ? -17.057 -15.822 3.918 1.00 51.12 80 ASP A CA 1
ATOM 655 C C . ASP A 1 80 ? -17.359 -15.980 2.406 1.00 51.12 80 ASP A C 1
ATOM 657 O O . ASP A 1 80 ? -17.461 -17.105 1.921 1.00 51.12 80 ASP A O 1
ATOM 661 N N . GLU A 1 81 ? -17.410 -14.901 1.609 1.00 58.84 81 GLU A N 1
ATOM 662 C CA . GLU A 1 81 ? -17.576 -14.991 0.145 1.00 58.84 81 GLU A CA 1
ATOM 663 C C . GLU A 1 81 ? -16.594 -14.073 -0.615 1.00 58.84 81 GLU A C 1
ATOM 665 O O . GLU A 1 81 ? -16.557 -12.865 -0.390 1.00 58.84 81 GLU A O 1
ATOM 670 N N . ASP A 1 82 ? -15.834 -14.624 -1.574 1.00 60.31 82 ASP A N 1
ATOM 671 C CA . ASP A 1 82 ? -14.822 -13.912 -2.394 1.00 60.31 82 ASP A CA 1
ATOM 672 C C . ASP A 1 82 ? -15.344 -12.653 -3.118 1.00 60.31 82 ASP A C 1
ATOM 674 O O . ASP A 1 82 ? -14.579 -11.778 -3.533 1.00 60.31 82 ASP A O 1
ATOM 678 N N . VAL A 1 83 ? -16.658 -12.572 -3.336 1.00 62.03 83 VAL A N 1
ATOM 679 C CA . VAL A 1 83 ? -17.304 -11.407 -3.952 1.00 62.03 83 VAL A CA 1
ATOM 680 C C . VAL A 1 83 ? -17.456 -10.271 -2.936 1.00 62.03 83 VAL A C 1
ATOM 682 O O . VAL A 1 83 ? -17.230 -9.115 -3.288 1.00 62.03 83 VAL A O 1
ATOM 685 N N . ASP A 1 84 ? -17.774 -10.590 -1.680 1.00 71.75 84 ASP A N 1
ATOM 686 C CA . ASP A 1 84 ? -17.954 -9.616 -0.598 1.00 71.75 84 ASP A CA 1
ATOM 687 C C . ASP A 1 84 ? -16.608 -8.994 -0.183 1.00 71.75 84 ASP A C 1
ATOM 689 O O . ASP A 1 84 ? -16.509 -7.782 0.008 1.00 71.75 84 ASP A O 1
ATOM 693 N N . SER A 1 85 ? -15.531 -9.789 -0.169 1.00 73.75 85 SER A N 1
ATOM 694 C CA . SER A 1 85 ? -14.179 -9.300 0.145 1.00 73.75 85 SER A CA 1
ATOM 695 C C . SER A 1 85 ? -13.660 -8.287 -0.883 1.00 73.75 85 SER A C 1
ATOM 697 O O . SER A 1 85 ? -13.085 -7.263 -0.513 1.00 73.75 85 SER A O 1
ATOM 699 N N . LYS A 1 86 ? -13.914 -8.507 -2.180 1.00 79.00 86 LYS A N 1
ATOM 700 C CA . LYS A 1 86 ? -13.539 -7.555 -3.242 1.00 79.00 86 LYS A CA 1
ATOM 701 C C . LYS A 1 86 ? -14.341 -6.261 -3.191 1.00 79.00 86 LYS A C 1
ATOM 703 O O . LYS A 1 86 ? -13.777 -5.196 -3.432 1.00 79.00 86 LYS A O 1
ATOM 708 N N . VAL A 1 87 ? -15.644 -6.341 -2.917 1.00 81.69 87 VAL A N 1
ATOM 709 C CA . VAL A 1 87 ? -16.493 -5.146 -2.785 1.00 81.69 87 VAL A CA 1
ATOM 710 C C . VAL A 1 87 ? -16.012 -4.303 -1.610 1.00 81.69 87 VAL A C 1
ATOM 712 O O . VAL A 1 87 ? -15.711 -3.129 -1.805 1.00 81.69 87 VAL A O 1
ATOM 715 N N . LYS A 1 88 ? -15.809 -4.918 -0.441 1.00 85.12 88 LYS A N 1
ATOM 716 C CA . LYS A 1 88 ? -15.280 -4.238 0.748 1.00 85.12 88 LYS A CA 1
ATOM 717 C C . LYS A 1 88 ? -13.899 -3.645 0.520 1.00 85.12 88 LYS A C 1
ATOM 719 O O . LYS A 1 88 ? -13.652 -2.508 0.899 1.00 85.12 88 LYS A O 1
ATOM 724 N N . PHE A 1 89 ? -13.006 -4.372 -0.145 1.00 89.19 89 PHE A N 1
ATOM 725 C CA . PHE A 1 89 ? -11.686 -3.843 -0.466 1.00 89.19 89 PHE A CA 1
ATOM 726 C C . PHE A 1 89 ? -11.760 -2.580 -1.332 1.00 89.19 89 PHE A C 1
ATOM 728 O O . PHE A 1 89 ? -11.056 -1.607 -1.066 1.00 89.19 89 PHE A O 1
ATOM 735 N N . ASN A 1 90 ? -12.643 -2.562 -2.335 1.00 88.19 90 ASN A N 1
ATOM 736 C CA . ASN A 1 90 ? -12.864 -1.367 -3.148 1.00 88.19 90 ASN A CA 1
ATOM 737 C C . ASN A 1 90 ? -13.466 -0.219 -2.321 1.00 88.19 90 ASN A C 1
ATOM 739 O O . ASN A 1 90 ? -13.012 0.911 -2.454 1.00 88.19 90 ASN A O 1
ATOM 743 N N . GLU A 1 91 ? -14.419 -0.502 -1.428 1.00 89.06 91 GLU A N 1
ATOM 744 C CA . GLU A 1 91 ? -14.987 0.503 -0.516 1.00 89.06 91 GLU A CA 1
ATOM 745 C C . GLU A 1 91 ? -13.920 1.119 0.400 1.00 89.06 91 GLU A C 1
ATOM 747 O O . GLU A 1 91 ? -13.864 2.342 0.541 1.00 89.06 91 GLU A O 1
ATOM 752 N N . ILE A 1 92 ? -13.029 0.295 0.966 1.00 89.75 92 ILE A N 1
ATOM 753 C CA . ILE A 1 92 ? -11.878 0.768 1.746 1.00 89.75 92 ILE A CA 1
ATOM 754 C C . ILE A 1 92 ? -11.021 1.669 0.855 1.00 89.75 92 ILE A C 1
ATOM 756 O O . ILE A 1 92 ? -10.761 2.816 1.207 1.00 89.75 92 ILE A O 1
ATOM 760 N N . MET A 1 93 ? -10.634 1.197 -0.332 1.00 91.00 93 MET A N 1
ATOM 761 C CA . MET A 1 93 ? -9.778 1.936 -1.267 1.00 91.00 93 MET A CA 1
ATOM 762 C C . MET A 1 93 ? -10.345 3.284 -1.716 1.00 91.00 93 MET A C 1
ATOM 764 O O . MET A 1 93 ? -9.553 4.194 -1.984 1.00 91.00 93 MET A O 1
ATOM 768 N N . ASP A 1 94 ? -11.668 3.395 -1.814 1.00 89.81 94 ASP A N 1
ATOM 769 C CA . ASP A 1 94 ? -12.388 4.614 -2.187 1.00 89.81 94 ASP A CA 1
ATOM 770 C C . ASP A 1 94 ? -12.569 5.574 -1.003 1.00 89.81 94 ASP A C 1
ATOM 772 O O . ASP A 1 94 ? -12.752 6.777 -1.204 1.00 89.81 94 ASP A O 1
ATOM 776 N N . SER A 1 95 ? -12.480 5.076 0.234 1.00 90.12 95 SER A N 1
ATOM 777 C CA . SER A 1 95 ? -12.590 5.908 1.436 1.00 90.12 95 SER A CA 1
ATOM 778 C C . SER A 1 95 ? -11.341 6.768 1.695 1.00 90.12 95 SER A C 1
ATOM 780 O O . SER A 1 95 ? -11.433 7.807 2.353 1.00 90.12 95 SER A O 1
ATOM 782 N N . TYR A 1 96 ? -10.188 6.397 1.122 1.00 89.50 96 TYR A N 1
ATOM 783 C CA . TYR A 1 96 ? -8.925 7.124 1.273 1.00 89.50 96 TYR A CA 1
ATOM 784 C C . TYR A 1 96 ? -8.627 8.081 0.111 1.00 89.50 96 TYR A C 1
ATOM 786 O O . TYR A 1 96 ? -8.402 7.672 -1.031 1.00 89.50 96 TYR A O 1
ATOM 794 N N . ASP A 1 97 ? -8.490 9.373 0.425 1.00 92.38 97 ASP A N 1
ATOM 795 C CA . ASP A 1 97 ? -7.976 10.37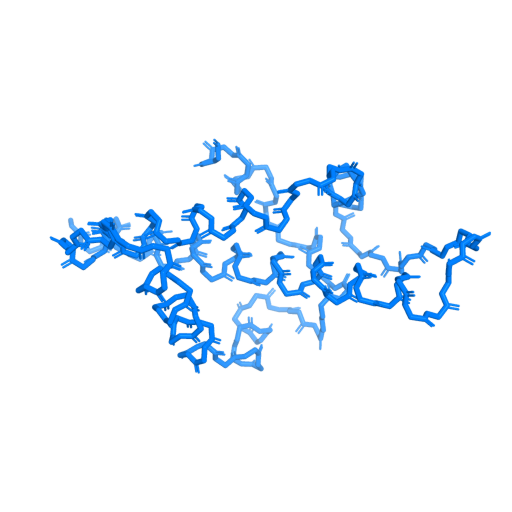5 -0.514 1.00 92.38 97 ASP A CA 1
ATOM 796 C C . ASP A 1 97 ? -6.441 10.335 -0.576 1.00 92.38 97 ASP A C 1
ATOM 798 O O . ASP A 1 97 ? -5.740 10.748 0.353 1.00 92.38 97 ASP A O 1
ATOM 802 N N . LEU A 1 98 ? -5.906 9.905 -1.721 1.00 91.69 98 LEU A N 1
ATOM 803 C CA . LEU A 1 98 ? -4.469 9.890 -1.996 1.00 91.69 98 LEU A CA 1
ATOM 804 C C . LEU A 1 98 ? -3.790 11.244 -1.768 1.00 91.69 98 LEU A C 1
ATOM 806 O O . LEU A 1 98 ? -2.668 11.276 -1.271 1.00 91.69 98 LEU A O 1
ATOM 810 N N . ASN A 1 99 ? -4.438 12.363 -2.101 1.00 93.44 99 ASN A N 1
ATOM 811 C CA . ASN A 1 99 ? -3.837 13.682 -1.899 1.00 93.44 99 ASN A CA 1
ATOM 812 C C . ASN A 1 99 ? -3.698 14.004 -0.409 1.00 93.44 99 ASN A C 1
ATOM 814 O O . ASN A 1 99 ? -2.699 14.597 0.011 1.00 93.44 99 ASN A O 1
ATOM 818 N N . ALA A 1 100 ? -4.684 13.595 0.393 1.00 94.38 100 ALA A N 1
ATOM 819 C CA . ALA A 1 100 ? -4.629 13.726 1.841 1.00 94.38 100 ALA A CA 1
ATOM 820 C C . ALA A 1 100 ? -3.508 12.853 2.424 1.00 94.38 100 ALA A C 1
ATOM 822 O O . ALA A 1 100 ? -2.710 13.351 3.221 1.00 94.38 100 ALA A O 1
ATOM 823 N N . LEU A 1 101 ? -3.381 11.603 1.964 1.00 94.81 101 LEU A N 1
ATOM 824 C CA . LEU A 1 101 ? -2.311 10.693 2.386 1.00 94.81 101 LEU A CA 1
ATOM 825 C C . LEU A 1 101 ? -0.924 11.209 1.997 1.00 94.81 101 LEU A C 1
ATOM 827 O O . LEU A 1 101 ? -0.026 11.258 2.835 1.00 94.81 101 LEU A O 1
ATOM 831 N N . PHE A 1 102 ? -0.748 11.682 0.762 1.00 95.38 102 PHE A N 1
ATOM 832 C CA . PHE A 1 102 ? 0.515 12.273 0.325 1.00 95.38 102 PHE A CA 1
ATOM 833 C C . PHE A 1 102 ? 0.916 13.448 1.212 1.00 95.38 102 PHE A C 1
ATOM 835 O O . PHE A 1 102 ? 2.061 13.537 1.651 1.00 95.38 102 PHE A O 1
ATOM 842 N N . LYS A 1 103 ? -0.041 14.316 1.556 1.00 95.00 103 LYS A N 1
ATOM 843 C CA . LYS A 1 103 ? 0.204 15.427 2.475 1.00 95.00 103 LYS A CA 1
ATOM 844 C C . LYS A 1 103 ? 0.552 14.947 3.889 1.00 95.00 103 LYS A C 1
ATOM 846 O O . LYS A 1 103 ? 1.464 15.516 4.485 1.00 95.00 103 LYS A O 1
ATOM 851 N N . LYS A 1 104 ? -0.140 13.925 4.411 1.00 95.38 104 LYS A N 1
ATOM 852 C CA . LYS A 1 104 ? 0.100 13.344 5.746 1.00 95.38 104 LYS A CA 1
ATOM 853 C C . LYS A 1 104 ? 1.519 12.784 5.872 1.00 95.38 104 LYS A C 1
ATOM 855 O O . LYS A 1 104 ? 2.186 13.058 6.864 1.00 95.38 104 LYS A O 1
ATOM 860 N N . TYR A 1 105 ? 1.996 12.081 4.846 1.00 94.12 105 TYR A N 1
ATOM 861 C CA . TYR A 1 105 ? 3.307 11.421 4.842 1.00 94.12 105 TYR A CA 1
ATOM 862 C C . TYR A 1 105 ? 4.425 12.225 4.157 1.00 94.12 105 TYR A C 1
ATOM 864 O O . TYR A 1 105 ? 5.540 11.734 4.007 1.00 94.12 105 TYR A O 1
ATOM 872 N N . GLY A 1 106 ? 4.164 13.469 3.737 1.00 93.12 106 GLY A N 1
ATOM 873 C CA . GLY A 1 106 ? 5.169 14.320 3.085 1.00 93.12 106 GLY A CA 1
ATOM 874 C C . GLY A 1 106 ? 5.614 13.831 1.699 1.00 93.12 106 GLY A C 1
ATOM 875 O O . GLY A 1 106 ? 6.708 14.172 1.245 1.00 93.12 106 GLY A O 1
ATOM 876 N N . MET A 1 107 ? 4.775 13.050 1.023 1.00 94.38 107 MET A N 1
ATOM 877 C CA . MET A 1 107 ? 5.002 12.517 -0.320 1.00 94.38 107 MET A CA 1
ATOM 878 C C . MET A 1 107 ? 4.472 13.487 -1.382 1.00 94.38 107 MET A C 1
ATOM 880 O O . MET A 1 107 ? 3.522 14.235 -1.155 1.00 94.38 107 MET A O 1
ATOM 884 N N . LYS A 1 108 ? 5.069 13.477 -2.577 1.00 92.62 108 LYS A N 1
ATOM 885 C CA . LYS A 1 108 ? 4.556 14.214 -3.745 1.00 92.62 108 LYS A CA 1
ATOM 886 C C . LYS A 1 108 ? 3.709 13.330 -4.651 1.00 92.62 108 LYS A C 1
ATOM 888 O O . LYS A 1 108 ? 2.807 13.832 -5.313 1.00 92.62 108 LYS A O 1
ATOM 893 N N . ASN A 1 109 ? 4.055 12.050 -4.741 1.00 92.44 109 ASN A N 1
ATOM 894 C CA . ASN A 1 109 ? 3.363 11.038 -5.534 1.00 92.44 109 ASN A CA 1
ATOM 895 C C . ASN A 1 109 ? 3.769 9.629 -5.066 1.00 92.44 109 ASN A C 1
ATOM 897 O O . ASN A 1 109 ? 4.575 9.482 -4.149 1.00 92.44 109 ASN A O 1
ATOM 901 N N . LEU A 1 110 ? 3.233 8.598 -5.722 1.00 92.19 110 LEU A N 1
ATOM 902 C CA . LEU A 1 110 ? 3.481 7.195 -5.377 1.00 92.19 110 LEU A CA 1
ATOM 903 C C . LEU A 1 110 ? 4.949 6.759 -5.516 1.00 92.19 110 LEU A C 1
ATOM 905 O O . LEU A 1 110 ? 5.360 5.848 -4.811 1.00 92.19 110 LEU A O 1
ATOM 909 N N . ASN A 1 111 ? 5.782 7.435 -6.312 1.00 90.69 111 ASN A N 1
ATOM 910 C CA . ASN A 1 111 ? 7.213 7.096 -6.403 1.00 90.69 111 ASN A CA 1
ATOM 911 C C . ASN A 1 111 ? 7.970 7.416 -5.103 1.00 90.69 111 ASN A C 1
ATOM 913 O O . ASN A 1 111 ? 9.087 6.942 -4.889 1.00 90.69 111 ASN A O 1
ATOM 917 N N . ASP A 1 112 ? 7.368 8.225 -4.231 1.00 93.00 112 ASP A N 1
ATOM 918 C CA . ASP A 1 112 ? 7.901 8.528 -2.909 1.00 93.00 112 ASP A CA 1
ATOM 919 C C . ASP A 1 112 ? 7.508 7.460 -1.868 1.00 93.00 112 ASP A C 1
ATOM 921 O O . ASP A 1 112 ? 7.806 7.636 -0.693 1.00 93.00 112 ASP A O 1
ATOM 925 N N . VAL A 1 113 ? 6.854 6.353 -2.258 1.00 92.62 113 VAL A N 1
ATOM 926 C CA . VAL A 1 113 ? 6.376 5.319 -1.316 1.00 92.62 113 VAL A CA 1
ATOM 927 C C . VAL A 1 113 ? 7.504 4.696 -0.491 1.00 92.62 113 VAL A C 1
ATOM 929 O O . VAL A 1 113 ? 7.310 4.387 0.679 1.00 92.62 113 VAL A O 1
ATOM 932 N N . GLY A 1 114 ? 8.716 4.593 -1.042 1.00 90.00 114 GLY A N 1
ATOM 933 C CA . GLY A 1 114 ? 9.878 4.113 -0.289 1.00 90.00 114 GLY A CA 1
ATOM 934 C C . GLY A 1 114 ? 10.365 5.089 0.792 1.00 90.00 114 GLY A C 1
ATOM 935 O O . GLY A 1 114 ? 11.286 4.758 1.534 1.00 90.00 114 GLY A O 1
ATOM 936 N N . MET A 1 115 ? 9.782 6.289 0.909 1.00 92.81 115 MET A N 1
ATOM 937 C CA . MET A 1 115 ? 10.019 7.201 2.036 1.00 92.81 115 MET A CA 1
ATOM 938 C C . MET A 1 115 ? 9.234 6.815 3.298 1.00 92.81 115 MET A C 1
ATOM 940 O O . MET A 1 115 ? 9.517 7.363 4.364 1.00 92.81 115 MET A O 1
ATOM 944 N N . LEU A 1 116 ? 8.264 5.900 3.190 1.00 92.31 116 LEU A N 1
ATOM 945 C CA . LEU A 1 116 ? 7.578 5.325 4.344 1.00 92.31 116 LEU A CA 1
ATOM 946 C C . LEU A 1 116 ? 8.554 4.491 5.191 1.00 92.31 116 LEU A C 1
ATOM 948 O O . LEU A 1 116 ? 9.577 4.007 4.701 1.00 92.31 116 LEU A O 1
ATOM 952 N N . ASP A 1 117 ? 8.236 4.294 6.474 1.00 88.50 117 ASP A N 1
ATOM 953 C CA . ASP A 1 117 ? 9.025 3.421 7.351 1.00 88.50 117 ASP A CA 1
ATOM 954 C C . ASP A 1 117 ? 8.744 1.945 7.033 1.00 88.50 117 ASP A C 1
ATOM 956 O O . ASP A 1 117 ? 8.006 1.247 7.730 1.00 88.50 117 ASP A O 1
ATOM 960 N N . MET A 1 118 ? 9.350 1.469 5.944 1.00 86.81 118 MET A N 1
ATOM 961 C CA . MET A 1 118 ? 9.166 0.111 5.434 1.00 86.81 118 MET A CA 1
ATOM 962 C C . MET A 1 118 ? 9.535 -0.953 6.467 1.00 86.81 118 MET A C 1
ATOM 964 O O . MET A 1 118 ? 8.891 -1.993 6.526 1.00 86.81 118 MET A O 1
ATOM 968 N N . LYS A 1 119 ? 10.535 -0.701 7.322 1.00 84.94 119 LYS A N 1
ATOM 969 C CA . LYS A 1 119 ? 10.921 -1.649 8.378 1.00 84.94 119 LYS A CA 1
ATOM 970 C C . LYS A 1 119 ? 9.813 -1.815 9.404 1.00 84.94 119 LYS A C 1
ATOM 972 O O . LYS A 1 119 ? 9.533 -2.939 9.811 1.00 84.94 119 LYS A O 1
ATOM 977 N N . ARG A 1 120 ? 9.198 -0.703 9.816 1.00 85.12 120 ARG A N 1
ATOM 978 C CA . ARG A 1 120 ? 8.050 -0.727 10.720 1.00 85.12 120 ARG A CA 1
ATOM 979 C C . ARG A 1 120 ? 6.877 -1.447 10.060 1.00 85.12 120 ARG A C 1
ATOM 981 O O . ARG A 1 120 ? 6.344 -2.358 10.676 1.00 85.12 120 ARG A O 1
ATOM 988 N N . ILE A 1 121 ? 6.541 -1.124 8.813 1.00 84.44 121 ILE A N 1
ATOM 989 C CA . ILE A 1 121 ? 5.422 -1.749 8.085 1.00 84.44 121 ILE A CA 1
ATOM 990 C C . ILE A 1 121 ? 5.616 -3.263 7.958 1.00 84.44 121 ILE A C 1
ATOM 992 O O . ILE A 1 121 ? 4.738 -4.024 8.346 1.00 84.44 121 ILE A O 1
ATOM 996 N N . LEU A 1 122 ? 6.790 -3.705 7.498 1.00 81.00 122 LEU A N 1
ATOM 997 C CA . LEU A 1 122 ? 7.106 -5.128 7.350 1.00 81.00 122 LEU A CA 1
ATOM 998 C C . LEU A 1 122 ? 7.112 -5.896 8.676 1.00 81.00 122 LEU A C 1
ATOM 1000 O O . LEU A 1 122 ? 6.997 -7.110 8.656 1.00 81.00 122 LEU A O 1
ATOM 1004 N N . SER A 1 123 ? 7.284 -5.229 9.821 1.00 81.25 123 SER A N 1
ATOM 1005 C CA . SER A 1 123 ? 7.204 -5.902 11.124 1.00 81.25 123 SER A CA 1
ATOM 1006 C C . SER A 1 123 ? 5.772 -6.232 11.558 1.00 81.25 123 SER A C 1
ATOM 1008 O O . SER A 1 123 ? 5.596 -6.975 12.522 1.00 81.25 123 SER A O 1
ATOM 1010 N N . PHE A 1 124 ? 4.773 -5.669 10.871 1.00 71.88 124 PHE A N 1
ATOM 1011 C CA . PHE A 1 124 ? 3.353 -5.963 11.068 1.00 71.88 124 PHE A CA 1
ATOM 1012 C C . PHE A 1 124 ? 2.785 -6.956 10.045 1.00 71.88 124 PHE A C 1
ATOM 1014 O O . PHE A 1 124 ? 1.636 -7.362 10.200 1.00 71.88 124 PHE A O 1
ATOM 1021 N N . LEU A 1 125 ? 3.568 -7.307 9.018 1.00 66.00 125 LEU A N 1
ATOM 1022 C CA . LEU A 1 125 ? 3.254 -8.336 8.024 1.00 66.00 125 LEU A CA 1
ATOM 1023 C C . LEU A 1 125 ? 3.852 -9.679 8.460 1.00 66.00 125 LEU A C 1
ATOM 1025 O O . LEU A 1 125 ? 3.187 -10.711 8.239 1.00 66.00 125 LEU A O 1
#

Foldseek 3Di:
DVVVLVVLVVLLLLLLLLLVLLVVVVVCCVPPNPPHDDDQLAPAPSVLSVVLNVPPCSNVVSLVSSQVSVCVNPVDDQDDDPVSSVVVSVVVSVVDDPVVSCVVQVHPGSSHSNVPPVVVSVVSD

Organism: Methanobacterium paludis (strain DSM 25820 / JCM 18151 / SWAN1) (NCBI:txid868131)

Radius of gyration: 14.9 Å; chains: 1; bounding box: 34×31×45 Å

Sequence (125 aa):
MEMEDEKLEELQEQLILIYKFISQHNRLKRFYYEGVEFNEPIKGDDATIRKLLELGDAEDVLQSCILELEEQKTGKNTGDEDVDSKVKFNEIMDSYDLNALFKKYGMKNLNDVGMLDMKRILSFL